Protein AF-A0A2Y9QBK3-F1 (afdb_monomer_lite)

Foldseek 3Di:
DLVLLLVLLCVLCVLLVNNPPDPSPDLLCSLVSLLVSLLSLALVNQLVVLPDPDDPPPPDPDVVSVLVSSVVSLVSLVSNLVSSLVNVVVDPDALVCLVSLVSSLVSLCVRQVPDDDDDVSCVSSVVSVVSSVVSSVVSVVVSVVRPPPPPPPPVPDDD

Sequence (159 aa):
MQLRRQLSLVIIARLLDQQETLPLWQEKAQLSSLSHLLSLMRPSTLGQYLGPETMPPGQEKQPKASAQLDHKVCYLCHSLLTLAGLVVSCQDITPDQWGEVQLLCMQLDRSISTHIRESPQAMHWTALKDLAAQTYIRWQELLVHCQPQTQYFSPWEDI

Organism: Delphinapterus leucas (NCBI:txid9749)

pLDDT: mean 77.84, std 14.28, range [42.31, 93.31]

Radius of gyration: 19.35 Å; chains: 1; bounding box: 39×29×79 Å

Secondary structure (DSSP, 8-state):
-HHHHHHHHHHHHHHTT-TTS--TT-GGGHHHHHHHHHHH--HHHHHHHTS-S---TT----HHHHHHHHHHHHHHHHHHHHHHHHHHHTS---GGGHHHHHHHHHHHIIIIIT-----TTHHHHHHHHHHHHHHHHHHHHHHHHT--------S-S--

InterPro domains:
  IPR026161 FAM178 family [PTHR16046] (2-157)

Structure (mmCIF, N/CA/C/O backbone):
data_AF-A0A2Y9QBK3-F1
#
_entry.id   AF-A0A2Y9QBK3-F1
#
loop_
_atom_site.group_PDB
_atom_site.id
_atom_site.type_symbol
_atom_site.label_atom_id
_atom_site.label_alt_id
_atom_site.label_comp_id
_atom_site.label_asym_id
_atom_site.label_entity_id
_atom_site.label_seq_id
_atom_site.pdbx_PDB_ins_code
_atom_site.Cartn_x
_atom_site.Cartn_y
_atom_site.Cartn_z
_atom_site.occupancy
_atom_site.B_iso_or_equiv
_atom_site.auth_seq_id
_atom_site.auth_comp_id
_atom_site.auth_asym_id
_atom_site.auth_atom_id
_atom_site.pdbx_PDB_model_num
ATOM 1 N N . MET A 1 1 ? -18.013 6.212 1.763 1.00 72.69 1 MET A N 1
ATOM 2 C CA . MET A 1 1 ? -16.654 5.768 1.367 1.00 72.69 1 MET A CA 1
ATOM 3 C C . MET A 1 1 ? -16.521 4.249 1.186 1.00 72.69 1 MET A C 1
ATOM 5 O O . MET A 1 1 ? -15.615 3.826 0.477 1.00 72.69 1 MET A O 1
ATOM 9 N N . GLN A 1 2 ? -17.455 3.438 1.705 1.00 79.94 2 GLN A N 1
ATOM 10 C CA . GLN A 1 2 ? -17.412 1.968 1.643 1.00 79.94 2 GLN A CA 1
ATOM 11 C C . GLN A 1 2 ? -17.245 1.361 0.242 1.00 79.94 2 GLN A C 1
ATOM 13 O O . GLN A 1 2 ? -16.386 0.508 0.035 1.00 79.94 2 GLN A O 1
ATOM 18 N N . LEU A 1 3 ? -18.014 1.839 -0.744 1.00 84.12 3 LEU A N 1
ATOM 19 C CA . LEU A 1 3 ? -17.940 1.326 -2.115 1.00 84.12 3 LEU A CA 1
ATOM 20 C C . LEU A 1 3 ? -16.542 1.504 -2.721 1.00 84.12 3 LEU A C 1
ATOM 22 O O . LEU A 1 3 ? -16.004 0.585 -3.326 1.00 84.12 3 LEU A O 1
ATOM 26 N N . ARG A 1 4 ? -15.926 2.677 -2.523 1.00 87.81 4 ARG A N 1
ATOM 27 C CA . ARG A 1 4 ? -14.579 2.968 -3.032 1.00 87.81 4 ARG A CA 1
ATOM 28 C C . ARG A 1 4 ? -13.549 2.018 -2.422 1.00 87.81 4 ARG A C 1
ATOM 30 O O . ARG A 1 4 ? -12.713 1.499 -3.150 1.00 87.81 4 ARG A O 1
ATOM 37 N N . ARG A 1 5 ? -13.649 1.752 -1.116 1.00 86.44 5 ARG A N 1
ATOM 38 C CA . ARG A 1 5 ? -12.786 0.807 -0.391 1.00 86.44 5 ARG A CA 1
ATOM 39 C C . ARG A 1 5 ? -12.895 -0.610 -0.958 1.00 86.44 5 ARG A C 1
ATOM 41 O O . ARG A 1 5 ? -11.886 -1.228 -1.284 1.00 86.44 5 ARG A O 1
ATOM 48 N N . GLN A 1 6 ? -14.122 -1.095 -1.128 1.00 86.56 6 GLN A N 1
ATOM 49 C CA . GLN A 1 6 ? -14.390 -2.430 -1.664 1.00 86.56 6 GLN A CA 1
ATOM 50 C C . GLN A 1 6 ? -13.919 -2.577 -3.110 1.00 86.56 6 GLN A C 1
ATOM 52 O O . GLN A 1 6 ? -13.269 -3.565 -3.440 1.00 86.56 6 GLN A O 1
ATOM 57 N N . LEU A 1 7 ? -14.185 -1.582 -3.958 1.00 88.81 7 LEU A N 1
ATOM 58 C CA . LEU A 1 7 ? -13.697 -1.580 -5.335 1.00 88.81 7 LEU A CA 1
ATOM 59 C C . LEU A 1 7 ? -12.169 -1.593 -5.382 1.00 88.81 7 LEU A C 1
ATOM 61 O O . LEU A 1 7 ? -11.607 -2.378 -6.141 1.00 88.81 7 LEU A O 1
ATOM 65 N N . SER A 1 8 ? -11.495 -0.800 -4.544 1.00 91.38 8 SER A N 1
ATOM 66 C CA . SER A 1 8 ? -10.033 -0.833 -4.454 1.00 91.38 8 SER A CA 1
ATOM 67 C C . SER A 1 8 ? -9.519 -2.227 -4.086 1.00 91.38 8 SER A C 1
ATOM 69 O O . SER A 1 8 ? -8.631 -2.725 -4.769 1.00 91.38 8 SER A O 1
ATOM 71 N N . LEU A 1 9 ? -10.101 -2.894 -3.083 1.00 88.69 9 LEU A N 1
ATOM 72 C CA . LEU A 1 9 ? -9.721 -4.266 -2.709 1.00 88.69 9 LEU A CA 1
ATOM 73 C C . LEU A 1 9 ? -9.933 -5.271 -3.845 1.00 88.69 9 LEU A C 1
ATOM 75 O O . LEU A 1 9 ? -9.048 -6.079 -4.115 1.00 88.69 9 LEU A O 1
ATOM 79 N N . VAL A 1 10 ? -11.072 -5.198 -4.541 1.00 89.38 10 VAL A N 1
ATOM 80 C CA . VAL A 1 10 ? -11.357 -6.061 -5.700 1.00 89.38 10 VAL A CA 1
ATOM 81 C C . VAL A 1 10 ? -10.332 -5.840 -6.806 1.00 89.38 10 VAL A C 1
ATOM 83 O O . VAL A 1 10 ? -9.862 -6.803 -7.405 1.00 89.38 10 VAL A O 1
ATOM 86 N N . ILE A 1 11 ? -9.973 -4.585 -7.083 1.00 91.00 11 ILE A N 1
ATOM 87 C CA . ILE A 1 11 ? -8.978 -4.264 -8.109 1.00 91.00 11 ILE A CA 1
ATOM 88 C C . ILE A 1 11 ? -7.603 -4.793 -7.692 1.00 91.00 11 ILE A C 1
ATOM 90 O O . ILE A 1 11 ? -6.946 -5.419 -8.516 1.00 91.00 11 ILE A O 1
ATOM 94 N N . ILE A 1 12 ? -7.189 -4.616 -6.430 1.00 91.19 12 ILE A N 1
ATOM 95 C CA . ILE A 1 12 ? -5.927 -5.174 -5.911 1.00 91.19 12 ILE A CA 1
ATOM 96 C C . ILE A 1 12 ? -5.908 -6.697 -6.085 1.00 91.19 12 ILE A C 1
ATOM 98 O O . ILE A 1 12 ? -4.957 -7.229 -6.648 1.00 91.19 12 ILE A O 1
ATOM 102 N N . ALA A 1 13 ? -6.961 -7.397 -5.656 1.00 89.62 13 ALA A N 1
ATOM 103 C CA . ALA A 1 13 ? -7.039 -8.847 -5.800 1.00 89.62 13 ALA A CA 1
ATOM 104 C C . ALA A 1 13 ? -7.014 -9.293 -7.262 1.00 89.62 13 ALA A C 1
ATOM 106 O O . ALA A 1 13 ? -6.292 -10.224 -7.588 1.00 89.62 13 ALA A O 1
ATOM 107 N N . ARG A 1 14 ? -7.726 -8.608 -8.164 1.00 89.62 14 ARG A N 1
ATOM 108 C CA . ARG A 1 14 ? -7.666 -8.907 -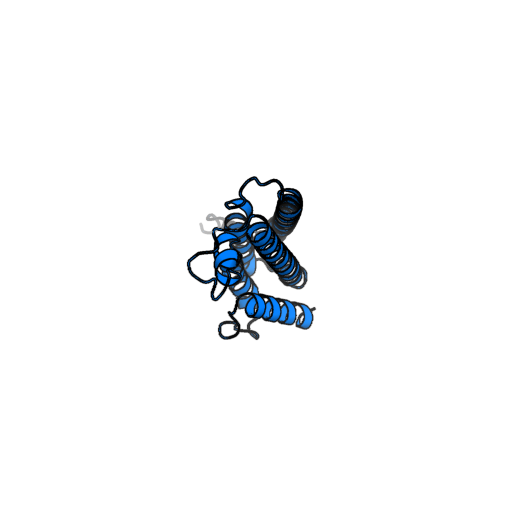9.605 1.00 89.62 14 ARG A CA 1
ATOM 109 C C . ARG A 1 14 ? -6.275 -8.691 -10.192 1.00 89.62 14 ARG A C 1
ATOM 111 O O . ARG A 1 14 ? -5.821 -9.503 -10.984 1.00 89.62 14 ARG A O 1
ATOM 118 N N . LEU A 1 15 ? -5.595 -7.615 -9.802 1.00 89.69 15 LEU A N 1
ATOM 119 C CA . LEU A 1 15 ? -4.230 -7.324 -10.247 1.00 89.69 15 LEU A CA 1
ATOM 120 C C . LEU A 1 15 ? -3.203 -8.353 -9.743 1.00 89.69 15 LEU A C 1
ATOM 122 O O . LEU A 1 15 ? -2.130 -8.465 -10.329 1.00 89.69 15 LEU A O 1
ATOM 126 N N . LEU A 1 16 ? -3.532 -9.082 -8.674 1.00 88.12 16 LEU A N 1
ATOM 127 C CA . LEU A 1 16 ? -2.712 -10.133 -8.067 1.00 88.12 16 LEU A CA 1
ATOM 128 C C . LEU A 1 16 ? -3.219 -11.555 -8.368 1.00 88.12 16 LEU A C 1
ATOM 130 O O . LEU A 1 16 ? -2.709 -12.507 -7.784 1.00 88.12 16 LEU A O 1
ATOM 134 N N . ASP A 1 17 ? -4.224 -11.699 -9.236 1.00 86.06 17 ASP A N 1
ATOM 135 C CA . ASP A 1 17 ? -4.863 -12.982 -9.562 1.00 86.06 17 ASP A CA 1
ATOM 136 C C . ASP A 1 17 ? -5.428 -13.732 -8.328 1.00 86.06 17 ASP A C 1
ATOM 138 O O . ASP A 1 17 ? -5.352 -14.948 -8.202 1.00 86.06 17 ASP A O 1
ATOM 142 N N . GLN A 1 18 ? -5.979 -12.984 -7.364 1.00 83.62 18 GLN A N 1
ATOM 143 C CA . GLN A 1 18 ? -6.554 -13.466 -6.094 1.00 83.62 18 GLN A CA 1
ATOM 144 C C . GLN A 1 18 ? -8.067 -13.203 -5.987 1.00 83.62 18 GLN A C 1
ATOM 146 O O . GLN A 1 18 ? -8.595 -12.889 -4.919 1.00 83.62 18 GLN A O 1
ATOM 151 N N . GLN A 1 19 ? -8.793 -13.245 -7.106 1.00 71.94 19 GLN A N 1
ATOM 152 C CA . GLN A 1 19 ? -10.193 -12.808 -7.141 1.00 71.94 19 GLN A CA 1
ATOM 153 C C . GLN A 1 19 ? -11.145 -13.698 -6.313 1.00 71.94 19 GLN A C 1
ATOM 155 O O . GLN A 1 19 ? -12.172 -13.206 -5.844 1.00 71.94 19 GLN A O 1
ATOM 160 N N . GLU A 1 20 ? -10.810 -14.974 -6.108 1.00 64.81 20 GLU A N 1
ATOM 161 C CA . GLU A 1 20 ? -11.672 -15.957 -5.431 1.00 64.81 20 GLU A CA 1
ATOM 162 C C . GLU A 1 20 ? -11.564 -15.937 -3.894 1.00 64.81 20 GLU A C 1
ATOM 164 O O . GLU A 1 20 ? -12.423 -16.480 -3.204 1.00 64.81 20 GLU A O 1
ATOM 169 N N . THR A 1 21 ? -10.545 -15.280 -3.335 1.00 63.28 21 THR A N 1
ATOM 170 C CA . THR A 1 21 ? -10.167 -15.398 -1.915 1.00 63.28 21 THR A CA 1
ATOM 171 C C . THR A 1 21 ? -10.703 -14.286 -1.007 1.00 63.28 21 THR A C 1
ATOM 173 O O . THR A 1 21 ? -10.460 -14.317 0.199 1.00 63.28 21 THR A O 1
ATOM 176 N N . LEU A 1 22 ? -11.431 -13.294 -1.537 1.00 66.62 22 LEU A N 1
ATOM 177 C CA . LEU A 1 22 ? -11.829 -12.113 -0.762 1.00 66.62 22 LEU A CA 1
ATOM 178 C C . LEU A 1 22 ? -13.211 -12.234 -0.090 1.00 66.62 22 LEU A C 1
ATOM 180 O O . LEU A 1 22 ? -14.230 -12.278 -0.784 1.00 66.62 22 LEU A O 1
ATOM 184 N N . PRO A 1 23 ? -13.302 -12.124 1.251 1.00 65.62 23 PRO A N 1
ATOM 185 C CA . PRO A 1 23 ? -14.569 -11.935 1.951 1.00 65.62 23 PRO A CA 1
ATOM 186 C C . PRO A 1 23 ? -15.038 -10.476 1.799 1.00 65.62 23 PRO A C 1
ATOM 188 O O . PRO A 1 23 ? -14.922 -9.649 2.704 1.00 65.62 23 PRO A O 1
ATOM 191 N N . LEU A 1 24 ? -15.578 -10.138 0.623 1.00 60.84 24 LEU A N 1
ATOM 192 C CA . LEU A 1 24 ? -15.915 -8.763 0.211 1.00 60.84 24 LEU A CA 1
ATOM 193 C C . LEU A 1 24 ? -16.880 -8.030 1.162 1.00 60.84 24 LEU A C 1
ATOM 195 O O . LEU A 1 24 ? -16.880 -6.794 1.218 1.00 60.84 24 LEU A O 1
ATOM 199 N N . TRP A 1 25 ? -17.683 -8.778 1.921 1.00 61.88 25 TRP A N 1
ATOM 200 C CA . TRP A 1 25 ? -18.756 -8.255 2.771 1.00 61.88 25 TRP A CA 1
ATOM 201 C C . TRP A 1 25 ? -18.410 -8.125 4.255 1.00 61.88 25 TRP A C 1
ATOM 203 O O . TRP A 1 25 ? -19.203 -7.572 5.014 1.00 61.88 25 TRP A O 1
ATOM 213 N N . GLN A 1 26 ? -17.228 -8.576 4.682 1.00 70.62 26 GLN A N 1
ATOM 214 C CA . GLN A 1 26 ? -16.852 -8.546 6.092 1.00 70.62 26 GLN A CA 1
ATOM 215 C C . GLN A 1 26 ? -15.883 -7.395 6.365 1.00 70.62 26 GLN A C 1
ATOM 217 O O . GLN A 1 26 ? -14.674 -7.535 6.232 1.00 70.62 26 GLN A O 1
ATOM 222 N N . GLU A 1 27 ? -16.426 -6.240 6.756 1.00 68.81 27 GLU A N 1
ATOM 223 C CA . GLU A 1 27 ? -15.670 -5.004 7.021 1.00 68.81 27 GLU A CA 1
ATOM 224 C C . GLU A 1 27 ? -14.478 -5.209 7.967 1.00 68.81 27 GLU A C 1
ATOM 226 O O . GLU A 1 27 ? -13.378 -4.745 7.677 1.00 68.81 27 GLU A O 1
ATOM 231 N N . LYS A 1 28 ? -14.661 -6.004 9.026 1.00 69.31 28 LYS A N 1
ATOM 232 C CA . LYS A 1 28 ? -13.597 -6.332 9.987 1.00 69.31 28 LYS A CA 1
ATOM 233 C C . LYS A 1 28 ? -12.442 -7.145 9.387 1.00 69.31 28 LYS A C 1
ATOM 235 O O . LYS A 1 28 ? -11.338 -7.089 9.908 1.00 69.31 28 LYS A O 1
ATOM 240 N N . ALA A 1 29 ? -12.669 -7.875 8.294 1.00 79.81 29 ALA A N 1
ATOM 241 C CA . ALA A 1 29 ? -11.661 -8.729 7.660 1.00 79.81 29 ALA A CA 1
ATOM 242 C C . ALA A 1 29 ? -10.881 -8.020 6.538 1.00 79.81 29 ALA A C 1
ATOM 244 O O . ALA A 1 29 ? -9.983 -8.610 5.934 1.00 79.81 29 ALA A O 1
ATOM 245 N N . GLN A 1 30 ? -11.215 -6.768 6.217 1.00 84.81 30 GLN A N 1
ATOM 246 C CA . GLN A 1 30 ? -10.673 -6.102 5.033 1.00 84.81 30 GLN A CA 1
ATOM 247 C C . GLN A 1 30 ? -9.216 -5.655 5.184 1.00 84.81 30 GLN A C 1
ATOM 249 O O . GLN A 1 30 ? -8.462 -5.773 4.221 1.00 84.81 30 GLN A O 1
ATOM 254 N N . LEU A 1 31 ? -8.791 -5.222 6.375 1.00 88.25 31 LEU A N 1
ATOM 255 C CA . LEU A 1 31 ? -7.377 -4.913 6.637 1.00 88.25 31 LEU A CA 1
ATOM 256 C C . LEU A 1 31 ? -6.519 -6.183 6.636 1.00 88.25 31 LEU A C 1
ATOM 258 O O . LEU A 1 31 ? -5.452 -6.199 6.029 1.00 88.25 31 LEU A O 1
ATOM 262 N N . SER A 1 32 ? -7.035 -7.274 7.205 1.00 88.19 32 SER A N 1
ATOM 263 C CA . SER A 1 32 ? -6.383 -8.587 7.165 1.00 88.19 32 SER A CA 1
ATOM 264 C C . SER A 1 32 ? -6.234 -9.102 5.729 1.00 88.19 32 SER A C 1
ATOM 266 O O . SER A 1 32 ? -5.159 -9.534 5.307 1.00 88.19 32 SER A O 1
ATOM 268 N N . SER A 1 33 ? -7.288 -8.946 4.921 1.00 88.81 33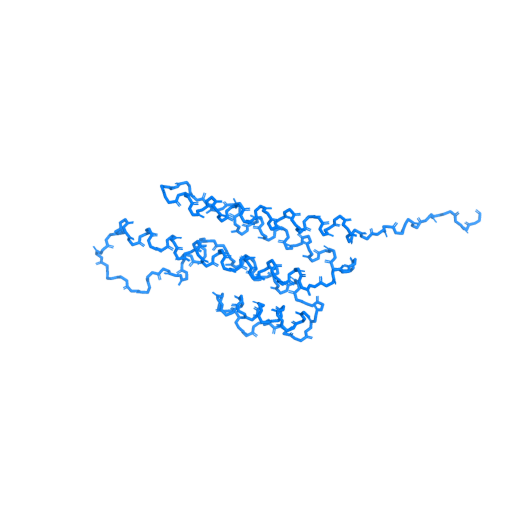 SER A N 1
ATOM 269 C CA . SER A 1 33 ? -7.253 -9.257 3.488 1.00 88.81 33 SER A CA 1
ATOM 270 C C . SER A 1 33 ? -6.219 -8.402 2.751 1.00 88.81 33 SER A C 1
ATOM 272 O O . SER A 1 33 ? -5.447 -8.917 1.946 1.00 88.81 33 SER A O 1
ATOM 274 N N . LEU A 1 34 ? -6.164 -7.099 3.043 1.00 90.25 34 LEU A N 1
ATOM 275 C CA . LEU A 1 34 ? -5.177 -6.197 2.453 1.00 90.25 34 LEU A CA 1
ATOM 276 C C . LEU A 1 34 ? -3.744 -6.584 2.843 1.00 90.25 34 LEU A C 1
ATOM 278 O O . LEU A 1 34 ? -2.860 -6.558 1.994 1.00 90.25 34 LEU A O 1
ATOM 282 N N . SER A 1 35 ? -3.519 -6.984 4.093 1.00 90.25 35 SER A N 1
ATOM 283 C CA . SER A 1 35 ? -2.231 -7.485 4.578 1.00 90.25 35 SER A CA 1
ATOM 284 C C . SER A 1 35 ? -1.780 -8.724 3.804 1.00 90.25 35 SER A C 1
ATOM 286 O O . SER A 1 35 ? -0.642 -8.785 3.325 1.00 90.25 35 SER A O 1
ATOM 288 N N . HIS A 1 36 ? -2.693 -9.677 3.598 1.00 88.88 36 HIS A N 1
ATOM 289 C CA . HIS A 1 36 ? -2.418 -10.844 2.770 1.00 88.88 36 HIS A CA 1
ATOM 290 C C . HIS A 1 36 ? -2.036 -10.437 1.339 1.00 88.88 36 HIS A C 1
ATOM 292 O O . HIS A 1 36 ? -1.006 -10.881 0.832 1.00 88.88 36 HIS A O 1
ATOM 298 N N . LEU A 1 37 ? -2.798 -9.530 0.720 1.00 89.69 37 LEU A N 1
ATOM 299 C CA . LEU A 1 37 ? -2.521 -9.040 -0.633 1.00 89.69 37 LEU A CA 1
ATOM 300 C C . LEU A 1 37 ? -1.171 -8.306 -0.724 1.00 89.69 37 LEU A C 1
ATOM 302 O O . LEU A 1 37 ? -0.411 -8.556 -1.657 1.00 89.69 37 LEU A O 1
ATOM 306 N N . LEU A 1 38 ? -0.816 -7.474 0.262 1.00 89.69 38 LEU A N 1
ATOM 307 C CA . LEU A 1 38 ? 0.484 -6.787 0.324 1.00 89.69 38 LEU A CA 1
ATOM 308 C C . LEU A 1 38 ? 1.660 -7.770 0.332 1.00 89.69 38 LEU A C 1
ATOM 310 O O . LEU A 1 38 ? 2.674 -7.521 -0.319 1.00 89.69 38 LEU A O 1
ATOM 314 N N . SER A 1 39 ? 1.516 -8.924 0.989 1.00 88.31 39 SER A N 1
ATOM 315 C CA . SER A 1 39 ? 2.563 -9.958 1.011 1.00 88.31 39 SER A CA 1
ATOM 316 C C . SER A 1 39 ? 2.892 -10.538 -0.381 1.00 88.31 39 SER A C 1
ATOM 318 O O . SER A 1 39 ? 4.003 -11.045 -0.614 1.00 88.31 39 SER A O 1
ATOM 320 N N . LEU A 1 40 ? 1.946 -10.422 -1.322 1.00 86.94 40 LEU A N 1
ATOM 321 C CA . LEU A 1 40 ? 2.064 -10.858 -2.716 1.00 86.94 40 LEU A CA 1
ATOM 322 C C . LEU A 1 40 ? 2.635 -9.767 -3.632 1.00 86.94 40 LEU A C 1
ATOM 324 O O . LEU A 1 40 ? 3.104 -10.074 -4.725 1.00 86.94 40 LEU A O 1
ATOM 328 N N . MET A 1 41 ? 2.686 -8.509 -3.183 1.00 88.12 41 MET A N 1
ATOM 329 C CA . MET A 1 41 ? 3.172 -7.370 -3.978 1.00 88.12 41 MET A CA 1
ATOM 330 C C . MET A 1 41 ? 4.698 -7.328 -4.151 1.00 88.12 41 MET A C 1
ATOM 332 O O . MET A 1 41 ? 5.250 -6.321 -4.599 1.00 88.12 41 MET A O 1
ATOM 336 N N . ARG A 1 42 ? 5.397 -8.408 -3.789 1.00 86.38 42 ARG A N 1
ATOM 337 C CA . ARG A 1 42 ? 6.854 -8.499 -3.875 1.00 86.38 42 ARG A CA 1
ATOM 338 C C . ARG A 1 42 ? 7.304 -8.342 -5.327 1.00 86.38 42 ARG A C 1
ATOM 340 O O . ARG A 1 42 ? 6.911 -9.159 -6.162 1.00 86.38 42 ARG A O 1
ATOM 347 N N . PRO A 1 43 ? 8.180 -7.371 -5.640 1.00 82.94 43 PRO A N 1
ATOM 348 C CA . PRO A 1 43 ? 8.558 -7.114 -7.022 1.00 82.94 43 PRO A CA 1
ATOM 349 C C . PRO A 1 43 ? 9.211 -8.315 -7.716 1.00 82.94 43 PRO A C 1
ATOM 351 O O . PRO A 1 43 ? 9.021 -8.523 -8.910 1.00 82.94 43 PRO A O 1
ATOM 354 N N . SER A 1 44 ? 9.926 -9.156 -6.965 1.00 78.44 44 SER A N 1
ATOM 355 C CA . SER A 1 44 ? 10.505 -10.408 -7.462 1.00 78.44 44 SER A CA 1
ATOM 356 C C . SER A 1 44 ? 9.452 -11.441 -7.874 1.00 78.44 44 SER A C 1
ATOM 358 O O . SER A 1 44 ? 9.631 -12.118 -8.883 1.00 78.44 44 SER A O 1
ATOM 360 N N . THR A 1 45 ? 8.355 -11.552 -7.122 1.00 82.06 45 THR A N 1
ATOM 361 C CA . THR A 1 45 ? 7.221 -12.433 -7.437 1.00 82.06 45 THR A CA 1
ATOM 362 C C . THR A 1 45 ? 6.424 -11.880 -8.616 1.00 82.06 45 THR A C 1
ATOM 364 O O . THR A 1 45 ? 6.132 -12.610 -9.560 1.00 82.06 45 THR A O 1
ATOM 367 N N . LEU A 1 46 ? 6.155 -10.573 -8.621 1.00 83.94 46 LEU A N 1
ATOM 368 C CA . LEU A 1 46 ? 5.452 -9.909 -9.720 1.00 83.94 46 LEU A CA 1
ATOM 369 C C . LEU A 1 46 ? 6.245 -9.955 -11.029 1.00 83.94 46 LEU A C 1
ATOM 371 O O . LEU A 1 46 ? 5.660 -10.127 -12.091 1.00 83.94 46 LEU A O 1
ATOM 375 N N . GLY A 1 47 ? 7.574 -9.859 -10.969 1.00 80.50 47 GLY A N 1
ATOM 376 C CA . GLY A 1 47 ? 8.434 -10.016 -12.142 1.00 80.50 47 GLY A CA 1
ATOM 377 C C . GLY A 1 47 ? 8.387 -11.419 -12.748 1.00 80.50 47 GLY A C 1
ATOM 378 O O . GLY A 1 47 ? 8.565 -11.553 -13.953 1.00 80.50 47 GLY A O 1
ATOM 379 N N . GLN A 1 48 ? 8.115 -12.453 -11.945 1.00 79.81 48 GLN A N 1
ATOM 380 C CA . GLN A 1 48 ? 7.901 -13.816 -12.446 1.00 79.81 48 GLN A CA 1
ATOM 381 C C . GLN A 1 48 ? 6.518 -13.964 -13.083 1.00 79.81 48 GLN A C 1
ATOM 383 O O . GLN A 1 48 ? 6.418 -14.543 -14.158 1.00 79.81 48 GLN A O 1
ATOM 388 N N . TYR A 1 49 ? 5.484 -13.380 -12.470 1.00 79.19 49 TYR A N 1
ATOM 389 C CA . TYR A 1 49 ? 4.120 -13.355 -13.012 1.00 79.19 49 TYR A CA 1
ATOM 390 C C . TYR A 1 49 ? 4.018 -12.574 -14.334 1.00 79.19 49 TYR A C 1
ATOM 392 O O . TYR A 1 49 ? 3.336 -12.989 -15.262 1.00 79.19 49 TYR A O 1
ATOM 400 N N . LEU A 1 50 ? 4.732 -11.451 -14.438 1.00 77.88 50 LEU A N 1
ATOM 401 C CA . LEU A 1 50 ? 4.802 -10.612 -15.641 1.00 77.88 50 LEU A CA 1
ATOM 402 C C . LEU A 1 50 ? 5.892 -11.060 -16.628 1.00 77.88 50 LEU A C 1
ATOM 404 O O . LEU A 1 50 ? 6.050 -10.447 -17.690 1.00 77.88 50 LEU A O 1
ATOM 408 N N . GLY A 1 51 ? 6.688 -12.063 -16.245 1.00 67.50 51 GLY A N 1
ATOM 409 C CA . GLY A 1 51 ? 7.774 -12.608 -17.046 1.00 67.50 51 GLY A CA 1
ATOM 410 C C . GLY A 1 51 ? 7.245 -13.219 -18.342 1.00 67.50 51 GLY A C 1
ATOM 411 O O . GLY A 1 51 ? 6.066 -13.552 -18.434 1.00 67.50 51 GLY A O 1
ATOM 412 N N . PRO A 1 52 ? 8.081 -13.336 -19.381 1.00 56.44 52 PRO A N 1
ATOM 413 C CA . PRO A 1 52 ? 7.581 -13.715 -20.687 1.00 56.44 52 PRO A CA 1
ATOM 414 C C . PRO A 1 52 ? 7.095 -15.167 -20.668 1.00 56.44 52 PRO A C 1
ATOM 416 O O . PRO A 1 52 ? 7.898 -16.100 -20.603 1.00 56.44 52 PRO A O 1
ATOM 419 N N . GLU A 1 53 ? 5.780 -15.358 -20.778 1.00 52.59 53 GLU A N 1
ATOM 420 C CA . GLU A 1 53 ? 5.230 -16.584 -21.342 1.00 52.59 53 GLU A CA 1
ATOM 421 C C . GLU A 1 53 ? 5.897 -16.774 -22.710 1.00 52.59 53 GLU A C 1
ATOM 423 O O . GLU A 1 53 ? 5.773 -15.939 -23.605 1.00 52.59 53 GLU A O 1
ATOM 428 N N . THR A 1 54 ? 6.659 -17.857 -22.864 1.00 47.22 54 THR A N 1
ATOM 429 C CA . THR A 1 54 ? 7.276 -18.300 -24.126 1.00 47.22 54 THR A CA 1
ATOM 430 C C . THR A 1 54 ? 8.266 -17.324 -24.787 1.00 47.22 54 THR A C 1
ATOM 432 O O . THR A 1 54 ? 7.950 -16.664 -25.770 1.00 47.22 54 THR A O 1
ATOM 435 N N . MET A 1 55 ? 9.531 -17.322 -24.348 1.00 48.16 55 MET A N 1
ATOM 436 C CA . MET A 1 55 ? 10.640 -16.966 -25.252 1.00 48.16 55 MET A CA 1
ATOM 437 C C . MET A 1 55 ? 11.316 -18.250 -25.747 1.00 48.16 55 MET A C 1
ATOM 439 O O . MET A 1 55 ? 11.654 -19.099 -24.916 1.00 48.16 55 MET A O 1
ATOM 443 N N . PRO A 1 56 ? 11.525 -18.421 -27.067 1.00 44.56 56 PRO A N 1
ATOM 444 C CA . PRO A 1 56 ? 12.262 -19.557 -27.609 1.00 44.56 56 PRO A CA 1
ATOM 445 C C . PRO A 1 56 ? 13.658 -19.668 -26.973 1.00 44.56 56 PRO A C 1
ATOM 447 O O . PRO A 1 56 ? 14.295 -18.636 -26.719 1.00 44.56 56 PRO A O 1
ATOM 450 N N . PRO A 1 57 ? 14.172 -20.889 -26.739 1.00 42.31 57 PRO A N 1
ATOM 451 C CA . PRO A 1 57 ? 15.513 -21.082 -26.203 1.00 42.31 57 PRO A CA 1
ATOM 452 C C . PRO A 1 57 ? 16.531 -20.559 -27.227 1.00 42.31 57 PRO A C 1
ATOM 454 O O . PRO A 1 57 ? 16.749 -21.178 -28.264 1.00 42.31 57 PRO A O 1
ATOM 457 N N . GLY A 1 58 ? 17.108 -19.382 -26.969 1.00 53.31 58 GLY A N 1
ATOM 458 C CA . GLY A 1 58 ? 18.107 -18.764 -27.851 1.00 53.31 58 GLY A CA 1
ATOM 459 C C . GLY A 1 58 ? 18.160 -17.235 -27.831 1.00 53.31 58 GLY A C 1
ATOM 460 O O . GLY A 1 58 ? 19.176 -16.667 -28.217 1.00 53.31 58 GLY A O 1
ATOM 461 N N . GLN A 1 59 ? 17.122 -16.545 -27.344 1.00 52.16 59 GLN A N 1
ATOM 462 C CA . GLN A 1 59 ? 17.194 -15.098 -27.102 1.00 52.16 59 GLN A CA 1
ATOM 463 C C . GLN A 1 59 ? 17.696 -14.836 -25.680 1.00 52.16 59 GLN A C 1
ATOM 465 O O . GLN A 1 59 ? 16.918 -14.695 -24.736 1.00 52.16 59 GLN A O 1
ATOM 470 N N . GLU A 1 60 ? 19.021 -14.791 -25.522 1.00 49.31 60 GLU A N 1
ATOM 471 C CA . GLU A 1 60 ? 19.650 -14.249 -24.318 1.00 49.31 60 GLU A CA 1
ATOM 472 C C . GLU A 1 60 ? 19.035 -12.888 -23.970 1.00 49.31 60 GLU A C 1
ATOM 474 O O . GLU A 1 60 ? 18.852 -12.032 -24.836 1.00 49.31 60 GLU A O 1
ATOM 479 N N . LYS A 1 61 ? 18.694 -12.730 -22.685 1.00 56.56 61 LYS A N 1
ATOM 480 C CA . LYS A 1 61 ? 18.104 -11.555 -22.027 1.00 56.56 61 LYS A CA 1
ATOM 481 C C . LYS A 1 61 ? 18.508 -10.236 -22.695 1.00 56.56 61 LYS A C 1
ATOM 483 O O . LYS A 1 61 ? 19.506 -9.616 -22.334 1.00 56.56 61 LYS A O 1
ATOM 488 N N . GLN A 1 62 ? 17.699 -9.784 -23.649 1.00 58.69 62 GLN A N 1
ATOM 489 C CA . GLN A 1 62 ? 17.878 -8.489 -24.294 1.00 58.69 62 GLN A CA 1
ATOM 490 C C . GLN A 1 62 ? 17.740 -7.402 -23.208 1.00 58.69 62 GLN A C 1
ATOM 492 O O . GLN A 1 62 ? 16.704 -7.364 -22.540 1.00 58.69 62 GLN A O 1
ATOM 497 N N . PRO A 1 63 ? 18.712 -6.484 -23.038 1.00 61.00 63 PRO A N 1
ATOM 498 C CA . PRO A 1 63 ? 18.656 -5.434 -22.011 1.00 61.00 63 PRO A CA 1
ATOM 499 C C . PRO A 1 63 ? 17.395 -4.556 -22.084 1.00 61.00 63 PRO A C 1
ATOM 501 O O . PRO A 1 63 ? 16.950 -3.989 -21.088 1.00 61.00 63 PRO A O 1
ATOM 504 N N . LYS A 1 64 ? 16.787 -4.449 -23.273 1.00 62.47 64 LYS A N 1
ATOM 505 C CA . LYS A 1 64 ? 15.519 -3.738 -23.484 1.00 62.47 64 LYS A CA 1
ATOM 506 C C . LYS A 1 64 ? 14.306 -4.506 -22.944 1.00 62.47 64 LYS A C 1
ATOM 508 O O . LYS A 1 64 ? 13.378 -3.876 -22.447 1.00 62.47 64 LYS A O 1
ATOM 513 N N . ALA A 1 65 ? 14.313 -5.838 -23.004 1.00 67.94 65 ALA A N 1
ATOM 514 C CA . ALA A 1 65 ? 13.230 -6.672 -22.484 1.00 67.94 65 ALA A CA 1
ATOM 515 C C . ALA A 1 65 ? 13.207 -6.668 -20.947 1.00 67.94 65 ALA A C 1
ATOM 517 O O . ALA A 1 65 ? 12.137 -6.560 -20.350 1.00 67.94 65 ALA A O 1
ATOM 518 N N . SER A 1 66 ? 14.381 -6.691 -20.301 1.00 70.81 66 SER A N 1
ATOM 519 C CA . SER A 1 66 ? 14.472 -6.548 -18.841 1.00 70.81 66 SER A CA 1
ATOM 520 C C . SER A 1 66 ? 14.015 -5.164 -18.375 1.00 70.81 66 SER A C 1
ATOM 522 O O . SER A 1 66 ? 13.231 -5.069 -17.440 1.00 70.81 66 SER A O 1
ATOM 524 N N . ALA A 1 67 ? 14.403 -4.100 -19.090 1.00 75.12 67 ALA A N 1
ATOM 525 C CA . ALA A 1 67 ? 13.968 -2.734 -18.792 1.00 75.12 67 ALA A CA 1
ATOM 526 C C . ALA A 1 67 ? 12.439 -2.563 -18.827 1.00 75.12 67 ALA A C 1
ATOM 528 O O . ALA A 1 67 ? 11.858 -1.893 -17.973 1.00 75.12 67 ALA A O 1
ATOM 529 N N . GLN A 1 68 ? 11.782 -3.163 -19.825 1.00 79.12 68 GLN A N 1
ATOM 530 C CA . GLN A 1 68 ? 10.325 -3.121 -19.949 1.00 79.12 68 GLN A CA 1
ATOM 531 C C . GLN A 1 68 ? 9.628 -3.923 -18.849 1.00 79.12 68 GLN A C 1
ATOM 533 O O . GLN A 1 68 ? 8.606 -3.475 -18.329 1.00 79.12 68 GLN A O 1
ATOM 538 N N . LEU A 1 69 ? 10.172 -5.087 -18.484 1.00 80.62 69 LEU A N 1
ATOM 539 C CA . LEU A 1 69 ? 9.650 -5.887 -17.380 1.00 80.62 69 LEU A CA 1
ATOM 540 C C . LEU A 1 69 ? 9.754 -5.125 -16.052 1.00 80.62 69 LEU A C 1
ATOM 542 O O . LEU A 1 69 ? 8.755 -5.006 -15.347 1.00 80.62 69 LEU A O 1
ATOM 546 N N . ASP A 1 70 ? 10.911 -4.527 -15.761 1.00 80.31 70 ASP A N 1
ATOM 547 C CA . ASP A 1 70 ? 11.125 -3.731 -14.547 1.00 80.31 70 ASP A CA 1
ATOM 548 C C . ASP A 1 70 ? 10.160 -2.542 -14.461 1.00 80.31 70 ASP A C 1
ATOM 550 O O . ASP A 1 70 ? 9.624 -2.244 -13.392 1.00 80.31 70 ASP A O 1
ATOM 554 N N . HIS A 1 71 ? 9.887 -1.882 -15.591 1.00 82.56 71 HIS A N 1
ATOM 555 C CA . HIS A 1 71 ? 8.907 -0.801 -15.649 1.00 82.56 71 HIS A CA 1
ATOM 556 C C . HIS A 1 71 ? 7.482 -1.290 -15.346 1.00 82.56 71 HIS A C 1
ATOM 558 O O . HIS A 1 71 ? 6.778 -0.668 -14.549 1.00 82.56 71 HIS A O 1
ATOM 564 N N . LYS A 1 72 ? 7.061 -2.424 -15.928 1.00 86.00 72 LYS A N 1
ATOM 565 C CA . LYS A 1 72 ? 5.744 -3.028 -15.654 1.00 86.00 72 LYS A CA 1
ATOM 566 C C . LYS A 1 72 ? 5.597 -3.424 -14.186 1.00 86.00 7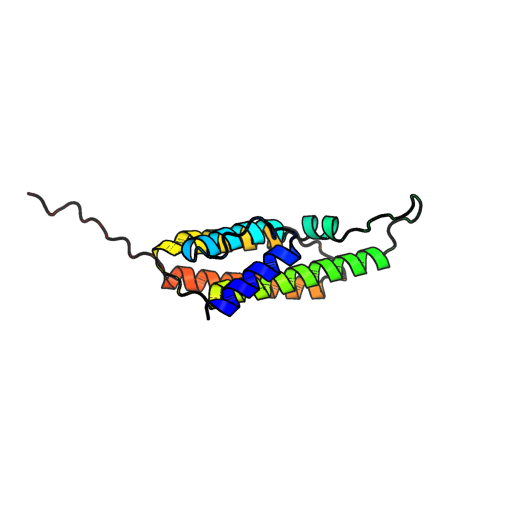2 LYS A C 1
ATOM 568 O O . LYS A 1 72 ? 4.570 -3.120 -13.583 1.00 86.00 72 LYS A O 1
ATOM 573 N N . VAL A 1 73 ? 6.625 -4.050 -13.608 1.00 86.62 73 VAL A N 1
ATOM 574 C CA . VAL A 1 73 ? 6.651 -4.421 -12.185 1.00 86.62 73 VAL A CA 1
ATOM 575 C C . VAL A 1 73 ? 6.522 -3.173 -11.314 1.00 86.62 73 VAL A C 1
ATOM 577 O O . VAL A 1 73 ? 5.662 -3.127 -10.438 1.00 86.62 73 VAL A O 1
ATOM 580 N N . CYS A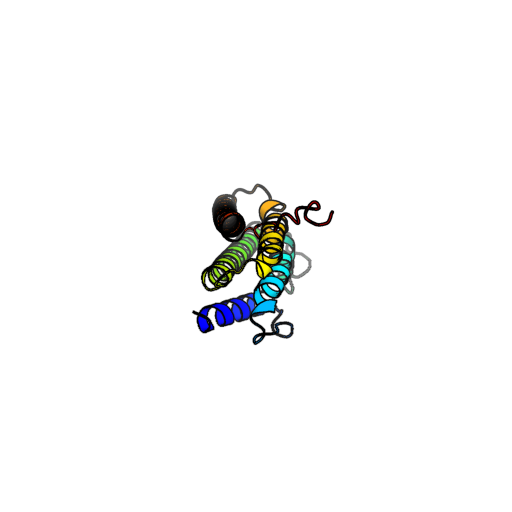 1 74 ? 7.311 -2.131 -11.589 1.00 86.19 74 CYS A N 1
ATOM 581 C CA . CYS A 1 74 ? 7.247 -0.885 -10.831 1.00 86.19 74 CYS A CA 1
ATOM 582 C C . CYS A 1 74 ? 5.864 -0.221 -10.920 1.00 86.19 74 CYS A C 1
ATOM 584 O O . CYS A 1 74 ? 5.330 0.231 -9.906 1.00 86.19 74 CYS A O 1
ATOM 586 N N . TYR A 1 75 ? 5.270 -0.171 -12.114 1.00 88.25 75 TYR A N 1
ATOM 587 C CA . TYR A 1 75 ? 3.940 0.404 -12.317 1.00 88.25 75 TYR A CA 1
ATOM 588 C C . TYR A 1 75 ? 2.849 -0.385 -11.583 1.00 88.25 75 TYR A C 1
ATOM 590 O O . TYR A 1 75 ? 1.950 0.207 -10.975 1.00 88.25 75 TYR A O 1
ATOM 598 N N . LEU A 1 76 ? 2.941 -1.717 -11.600 1.00 90.19 76 LEU A N 1
ATOM 599 C CA . LEU A 1 76 ? 2.024 -2.587 -10.876 1.00 90.19 76 LEU A CA 1
ATOM 600 C C . LEU A 1 76 ? 2.141 -2.361 -9.362 1.00 90.19 76 LEU A C 1
ATOM 602 O O . LEU A 1 76 ? 1.131 -2.088 -8.717 1.00 90.19 76 LEU A O 1
ATOM 606 N N . CYS A 1 77 ? 3.359 -2.364 -8.806 1.00 89.69 77 CYS A N 1
ATOM 607 C CA . CYS A 1 77 ? 3.591 -2.052 -7.391 1.00 89.69 77 CYS A CA 1
ATOM 608 C C . CYS A 1 77 ? 3.050 -0.665 -7.010 1.00 89.69 77 CYS A C 1
ATOM 610 O O . CYS A 1 77 ? 2.390 -0.528 -5.981 1.00 89.69 77 CYS A O 1
ATOM 612 N N . HIS A 1 78 ? 3.281 0.353 -7.843 1.00 91.19 78 HIS A N 1
ATOM 613 C CA . HIS A 1 78 ? 2.784 1.710 -7.608 1.00 91.19 78 HIS A CA 1
ATOM 614 C C . HIS A 1 78 ? 1.250 1.751 -7.565 1.00 91.19 78 HIS A C 1
ATOM 616 O O . HIS A 1 78 ? 0.656 2.330 -6.651 1.00 91.19 78 HIS A O 1
ATOM 622 N N . SER A 1 79 ? 0.601 1.123 -8.547 1.00 92.19 79 SER A N 1
ATOM 623 C CA . SER A 1 79 ? -0.862 1.024 -8.626 1.00 92.19 79 SER A CA 1
ATOM 624 C C . SER A 1 79 ? -1.439 0.330 -7.393 1.00 92.19 79 SER A C 1
ATOM 626 O O . SER A 1 79 ? -2.362 0.844 -6.762 1.00 92.19 79 SER A O 1
ATOM 628 N N . LEU A 1 80 ? -0.852 -0.803 -7.010 1.00 93.19 80 LEU A N 1
ATOM 629 C CA . LEU A 1 80 ? -1.273 -1.580 -5.851 1.00 93.19 80 LEU A CA 1
ATOM 630 C C . LEU A 1 80 ? -1.095 -0.803 -4.535 1.00 93.19 80 LEU A C 1
ATOM 632 O O . LEU A 1 80 ? -2.019 -0.776 -3.725 1.00 93.19 80 LEU A O 1
ATOM 636 N N . LEU A 1 81 ? 0.031 -0.102 -4.346 1.00 92.75 81 LEU A N 1
ATOM 637 C CA . LEU A 1 81 ? 0.256 0.759 -3.176 1.00 92.75 81 LEU A CA 1
ATOM 638 C C . LEU A 1 81 ? -0.738 1.912 -3.098 1.00 92.75 81 LEU A C 1
ATOM 640 O O . LEU A 1 81 ? -1.264 2.213 -2.029 1.00 92.75 81 LEU A O 1
ATOM 644 N N . THR A 1 82 ? -1.016 2.543 -4.237 1.00 93.31 82 THR A N 1
ATOM 645 C CA . THR A 1 82 ? -1.995 3.630 -4.313 1.00 93.31 82 THR A CA 1
ATOM 646 C C . THR A 1 82 ? -3.371 3.135 -3.872 1.00 93.31 82 THR A C 1
ATOM 648 O O . THR A 1 82 ? -4.035 3.776 -3.056 1.00 93.31 82 THR A O 1
ATOM 651 N N . LEU A 1 83 ? -3.793 1.967 -4.364 1.00 92.44 83 LEU A N 1
ATOM 652 C CA . LEU A 1 83 ? -5.062 1.354 -3.980 1.00 92.44 83 LEU A CA 1
ATOM 653 C C . LEU A 1 83 ? -5.072 0.936 -2.504 1.00 92.44 83 LEU A C 1
ATOM 655 O O . LEU A 1 83 ? -6.068 1.183 -1.829 1.00 92.44 83 LEU A O 1
ATOM 659 N N . ALA A 1 84 ? -3.979 0.370 -1.984 1.00 92.50 84 ALA A N 1
ATOM 660 C CA . ALA A 1 84 ? -3.849 0.007 -0.572 1.00 92.50 84 ALA A CA 1
ATOM 661 C C . ALA A 1 84 ? -3.991 1.236 0.339 1.00 92.50 84 ALA A 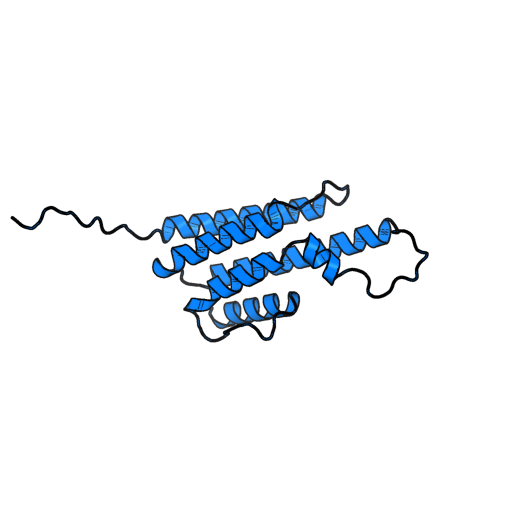C 1
ATOM 663 O O . ALA A 1 84 ? -4.752 1.208 1.307 1.00 92.50 84 ALA A O 1
ATOM 664 N N . GLY A 1 85 ? -3.340 2.347 -0.019 1.00 91.44 85 GLY A N 1
ATOM 665 C CA . GLY A 1 85 ? -3.505 3.625 0.670 1.00 91.44 85 GLY A CA 1
ATOM 666 C C . GLY A 1 85 ? -4.962 4.089 0.676 1.00 91.44 85 GLY A C 1
ATOM 667 O O . GLY A 1 85 ? -5.480 4.464 1.724 1.00 91.44 85 GLY A O 1
ATOM 668 N N . LEU A 1 86 ? -5.662 3.983 -0.460 1.00 89.94 86 LEU A N 1
ATOM 669 C CA . LEU A 1 86 ? -7.091 4.308 -0.536 1.00 89.94 86 LEU A CA 1
ATOM 670 C C . LEU A 1 86 ? -7.961 3.406 0.341 1.00 89.94 86 LEU A C 1
ATOM 672 O O . LEU A 1 86 ? -8.939 3.901 0.900 1.00 89.94 86 LEU A O 1
ATOM 676 N N . VAL A 1 87 ? -7.641 2.113 0.450 1.00 87.69 87 VAL A N 1
ATOM 677 C CA . VAL A 1 87 ? -8.392 1.184 1.305 1.00 87.69 87 VAL A CA 1
ATOM 678 C C . VAL A 1 87 ? -8.322 1.637 2.759 1.00 87.69 87 VAL A C 1
ATOM 680 O O . VAL A 1 87 ? -9.367 1.800 3.387 1.00 87.69 87 VAL A O 1
ATOM 683 N N . VAL A 1 88 ? -7.112 1.915 3.250 1.00 87.38 88 VAL A N 1
ATOM 684 C CA . VAL A 1 88 ? -6.886 2.344 4.636 1.00 87.38 88 VAL A CA 1
ATOM 685 C C . VAL A 1 88 ? -7.478 3.733 4.894 1.00 87.38 88 VAL A C 1
ATOM 687 O O . VAL A 1 88 ? -8.169 3.924 5.886 1.00 87.38 88 VAL A O 1
ATOM 690 N N . SER A 1 89 ? -7.300 4.698 3.984 1.00 86.50 89 SER A N 1
ATOM 691 C CA . SER A 1 89 ? -7.840 6.059 4.158 1.00 86.50 89 SER A CA 1
ATOM 692 C C . SER A 1 89 ? -9.370 6.147 4.102 1.00 86.50 89 SER A C 1
ATOM 694 O O . SER A 1 89 ? -9.937 7.144 4.536 1.00 86.50 89 SER A O 1
ATOM 696 N N . CYS A 1 90 ? -10.050 5.154 3.525 1.00 79.88 90 CYS A N 1
ATOM 697 C CA . CYS A 1 90 ? -11.514 5.113 3.460 1.00 79.88 90 CYS A CA 1
ATOM 698 C C . CYS A 1 90 ? -12.150 4.379 4.651 1.00 79.88 90 CYS A C 1
ATOM 700 O O . CYS A 1 90 ? -13.368 4.178 4.637 1.00 79.88 90 CYS A O 1
ATOM 702 N N . GLN A 1 91 ? -11.350 3.922 5.616 1.00 80.62 91 GLN A N 1
ATOM 703 C CA . GLN A 1 91 ? -11.798 3.154 6.768 1.00 80.62 91 GLN A CA 1
ATOM 704 C C . GLN A 1 91 ? -11.672 3.977 8.048 1.00 80.62 91 GLN A C 1
ATOM 706 O O . GLN A 1 91 ? -10.631 4.575 8.308 1.00 80.62 91 GLN A O 1
ATOM 711 N N . ASP A 1 92 ? -12.726 3.958 8.859 1.00 81.25 92 ASP A N 1
ATOM 712 C CA . ASP A 1 92 ? -12.676 4.474 10.221 1.00 81.25 92 ASP A CA 1
ATOM 713 C C . ASP A 1 92 ? -11.931 3.448 11.085 1.00 81.25 92 ASP A C 1
ATOM 715 O O . ASP A 1 92 ? -12.483 2.411 11.459 1.00 81.25 92 ASP A O 1
ATOM 719 N N . ILE A 1 93 ? -10.639 3.691 11.321 1.00 81.94 93 ILE A N 1
ATOM 720 C CA . ILE A 1 93 ? -9.775 2.778 12.074 1.00 81.94 93 ILE A CA 1
ATOM 721 C C . ILE A 1 93 ? -10.108 2.879 13.560 1.00 81.94 93 ILE A C 1
ATOM 723 O O . ILE A 1 93 ? -9.904 3.909 14.204 1.00 81.94 93 ILE A O 1
ATOM 727 N N . THR A 1 94 ? -10.591 1.777 14.113 1.00 82.50 94 THR A N 1
ATOM 728 C CA . THR A 1 94 ? -10.916 1.637 15.530 1.00 82.50 94 THR A CA 1
ATOM 729 C C . THR A 1 94 ? -9.773 0.952 16.297 1.00 82.50 94 THR A C 1
ATOM 731 O O . THR A 1 94 ? -8.942 0.272 15.688 1.00 82.50 94 THR A O 1
ATOM 734 N N . PRO A 1 95 ? -9.695 1.084 17.637 1.00 81.31 95 PRO A N 1
ATOM 735 C CA . PRO A 1 95 ? -8.620 0.467 18.425 1.00 81.31 95 PRO A CA 1
ATOM 736 C C . PRO A 1 95 ? -8.529 -1.064 18.296 1.00 81.31 95 PRO A C 1
ATOM 738 O O . PRO A 1 95 ? -7.439 -1.623 18.389 1.00 81.31 95 PRO A O 1
ATOM 741 N N . ASP A 1 96 ? -9.640 -1.759 18.027 1.00 82.50 96 ASP A N 1
ATOM 742 C CA . ASP A 1 96 ? -9.659 -3.208 17.761 1.00 82.50 96 ASP A CA 1
ATOM 743 C C . ASP A 1 96 ? -8.957 -3.596 16.449 1.00 82.50 96 ASP A C 1
ATOM 745 O O . ASP A 1 96 ? -8.564 -4.747 16.276 1.00 82.50 96 ASP A O 1
ATOM 749 N N . GLN A 1 97 ? -8.750 -2.637 15.546 1.00 82.62 97 GLN A N 1
ATOM 750 C CA . GLN A 1 97 ? -8.060 -2.827 14.268 1.00 82.62 97 GLN A CA 1
ATOM 751 C C . GLN A 1 97 ? -6.585 -2.415 14.323 1.00 82.62 97 GLN A C 1
ATOM 753 O O . GLN A 1 97 ? -5.868 -2.556 13.331 1.00 82.62 97 GLN A O 1
ATOM 758 N N . TRP A 1 98 ? -6.102 -1.948 15.478 1.00 85.94 98 TRP A N 1
ATOM 759 C CA . TRP A 1 98 ? -4.724 -1.491 15.651 1.00 85.94 98 TRP A CA 1
ATOM 760 C C . TRP A 1 98 ? -3.697 -2.562 15.252 1.00 85.94 98 TRP A C 1
ATOM 762 O O . TRP A 1 98 ? -2.767 -2.276 14.500 1.00 85.94 98 TRP A O 1
ATOM 772 N N . GLY A 1 99 ? -3.913 -3.819 15.660 1.00 87.88 99 GLY A N 1
ATOM 773 C CA . GLY A 1 99 ? -3.039 -4.941 15.290 1.00 87.88 99 GLY A CA 1
ATOM 774 C C . GLY A 1 99 ? -2.998 -5.221 13.781 1.00 87.88 99 GLY A C 1
ATOM 775 O O . GLY A 1 99 ? -1.946 -5.559 13.242 1.00 87.88 99 GLY A O 1
ATOM 776 N N . GLU A 1 100 ? -4.108 -5.008 13.071 1.00 89.56 100 GLU A N 1
ATOM 777 C CA . GLU A 1 100 ? -4.156 -5.164 11.612 1.00 89.56 100 GLU A CA 1
ATOM 778 C C . GLU A 1 100 ? -3.356 -4.062 10.909 1.00 89.56 100 GLU A C 1
ATOM 780 O O . GLU A 1 100 ? -2.619 -4.335 9.963 1.00 89.56 100 GLU A O 1
ATOM 785 N N . VAL A 1 101 ? -3.421 -2.820 11.401 1.00 89.19 101 VAL A N 1
ATOM 786 C CA . VAL A 1 101 ? -2.610 -1.716 10.861 1.00 89.19 101 VAL A CA 1
ATOM 787 C C . VAL A 1 101 ? -1.115 -1.955 11.104 1.00 89.19 101 VAL A C 1
ATOM 789 O O . VAL A 1 101 ? -0.299 -1.693 10.219 1.00 89.19 101 VAL A O 1
ATOM 792 N N . GLN A 1 102 ? -0.731 -2.532 12.248 1.00 90.12 102 GLN A N 1
ATOM 793 C CA . GLN A 1 102 ? 0.661 -2.937 12.479 1.00 90.12 102 GLN A CA 1
ATOM 794 C C . GLN A 1 102 ? 1.119 -3.996 11.478 1.00 90.12 102 GLN A C 1
ATOM 796 O O . GLN A 1 102 ? 2.226 -3.914 10.936 1.00 90.12 102 GLN A O 1
ATOM 801 N N . LEU A 1 103 ? 0.263 -4.983 11.215 1.00 91.44 103 LEU A N 1
ATOM 802 C CA . LEU A 1 103 ? 0.549 -6.031 10.251 1.00 91.44 103 LEU A CA 1
ATOM 803 C C . LEU A 1 103 ? 0.694 -5.455 8.833 1.00 91.44 103 LEU A C 1
ATOM 805 O O . LEU A 1 103 ? 1.620 -5.839 8.120 1.00 91.44 103 LEU A O 1
ATOM 809 N N . LEU A 1 104 ? -0.149 -4.492 8.448 1.00 92.25 104 LEU A N 1
ATOM 810 C CA . LEU A 1 104 ? -0.022 -3.767 7.179 1.00 92.25 104 LEU A CA 1
ATOM 811 C C . LEU A 1 104 ? 1.340 -3.074 7.049 1.00 92.25 104 LEU A C 1
ATOM 813 O O . LEU A 1 104 ? 2.010 -3.241 6.028 1.00 92.25 104 LEU A O 1
ATOM 817 N N . CYS A 1 105 ? 1.784 -2.358 8.087 1.00 90.69 105 CYS A N 1
ATOM 818 C CA . CYS A 1 105 ? 3.109 -1.733 8.123 1.00 90.69 105 CYS A CA 1
ATOM 819 C C . CYS A 1 105 ? 4.237 -2.759 7.930 1.00 90.69 105 CYS A C 1
ATOM 821 O O . CYS A 1 105 ? 5.144 -2.535 7.127 1.00 90.69 105 CYS A O 1
ATOM 823 N N . MET A 1 106 ? 4.162 -3.900 8.622 1.00 90.50 106 MET A N 1
ATOM 824 C CA . MET A 1 106 ? 5.152 -4.974 8.505 1.00 90.50 106 MET A CA 1
ATOM 825 C C . MET A 1 106 ? 5.182 -5.583 7.094 1.00 90.50 106 MET A C 1
ATOM 827 O O . MET A 1 106 ? 6.258 -5.815 6.539 1.00 90.50 106 MET A O 1
ATOM 831 N N . GLN A 1 107 ? 4.014 -5.845 6.497 1.00 91.31 107 GLN A N 1
ATOM 832 C CA . GLN A 1 107 ? 3.931 -6.414 5.148 1.00 91.31 107 GLN A CA 1
ATOM 833 C C . GLN A 1 107 ? 4.423 -5.438 4.083 1.00 91.31 107 GLN A C 1
ATOM 835 O O . GLN A 1 107 ? 5.091 -5.855 3.137 1.00 91.31 107 GLN A O 1
ATOM 840 N N . LEU A 1 108 ? 4.134 -4.145 4.234 1.00 89.62 108 LEU A N 1
ATOM 841 C CA . LEU A 1 108 ? 4.634 -3.105 3.340 1.00 89.62 108 LEU A CA 1
ATOM 842 C C . LEU A 1 108 ? 6.167 -3.070 3.324 1.00 89.62 108 LEU A C 1
ATOM 844 O O . LEU A 1 108 ? 6.773 -3.129 2.252 1.00 89.62 108 LEU A O 1
ATOM 848 N N . ASP A 1 109 ? 6.787 -3.052 4.503 1.00 86.75 109 ASP A N 1
ATOM 849 C CA . ASP A 1 109 ? 8.245 -3.027 4.612 1.00 86.75 109 ASP A CA 1
ATOM 850 C C . ASP A 1 109 ? 8.878 -4.293 4.014 1.00 86.75 109 ASP A C 1
ATOM 852 O O . ASP A 1 109 ? 9.776 -4.238 3.169 1.00 86.75 109 ASP A O 1
ATOM 856 N N . ARG A 1 110 ? 8.318 -5.461 4.346 1.00 85.38 110 ARG A N 1
ATOM 857 C CA . ARG A 1 110 ? 8.797 -6.743 3.824 1.00 85.38 110 ARG A CA 1
ATOM 858 C C . ARG A 1 110 ? 8.640 -6.865 2.309 1.00 85.38 110 ARG A C 1
ATOM 860 O O . ARG A 1 110 ? 9.492 -7.479 1.669 1.00 85.38 110 ARG A O 1
ATOM 867 N N . SER A 1 111 ? 7.555 -6.346 1.738 1.00 82.25 111 SER A N 1
ATOM 868 C CA . SER A 1 111 ? 7.224 -6.551 0.324 1.00 82.25 111 SER A CA 1
ATOM 869 C C . SER A 1 111 ? 7.995 -5.630 -0.617 1.00 82.25 111 SER A C 1
ATOM 871 O O . SER A 1 111 ? 8.368 -6.078 -1.701 1.00 82.25 111 SER A O 1
ATOM 873 N N . ILE A 1 112 ? 8.270 -4.384 -0.214 1.00 76.56 112 ILE A N 1
ATOM 874 C CA . ILE A 1 112 ? 8.843 -3.364 -1.109 1.00 76.56 112 ILE A CA 1
ATOM 875 C C . ILE A 1 112 ? 10.223 -2.879 -0.658 1.00 76.56 112 ILE A C 1
ATOM 877 O O . ILE A 1 112 ? 11.109 -2.740 -1.505 1.00 76.56 112 ILE A O 1
ATOM 881 N N . SER A 1 113 ? 10.457 -2.671 0.641 1.00 65.75 113 SER A N 1
ATOM 882 C CA . SER A 1 113 ? 11.721 -2.092 1.124 1.00 65.75 113 SER A CA 1
ATOM 883 C C . SER A 1 113 ? 12.919 -3.037 0.963 1.00 65.75 113 SER A C 1
ATOM 885 O O . SER A 1 113 ? 14.046 -2.578 0.786 1.00 65.75 113 SER A O 1
ATOM 887 N N . THR A 1 114 ? 12.700 -4.357 0.977 1.00 57.84 114 THR A N 1
ATOM 888 C CA . THR A 1 114 ? 13.784 -5.356 1.075 1.00 57.84 114 THR A CA 1
ATOM 889 C C . THR A 1 114 ? 14.374 -5.838 -0.261 1.00 57.84 114 THR A C 1
ATOM 891 O O . THR A 1 114 ? 15.403 -6.513 -0.255 1.00 57.84 114 THR A O 1
ATOM 894 N N . HIS A 1 115 ? 13.780 -5.511 -1.418 1.00 58.72 115 HIS A N 1
ATOM 895 C CA . HIS A 1 115 ? 14.092 -6.218 -2.678 1.00 58.72 115 HIS A CA 1
ATOM 896 C C . HIS A 1 115 ? 14.335 -5.351 -3.922 1.00 58.72 115 HIS A C 1
ATOM 898 O O . HIS A 1 115 ? 14.154 -5.814 -5.048 1.00 58.72 115 HIS A O 1
ATOM 904 N N . ILE A 1 116 ? 14.809 -4.117 -3.765 1.00 56.56 116 ILE A N 1
ATOM 905 C CA . ILE A 1 116 ? 15.060 -3.243 -4.918 1.00 56.56 116 ILE A CA 1
ATOM 906 C C . ILE A 1 116 ? 16.553 -3.227 -5.262 1.00 56.56 116 ILE A C 1
ATOM 908 O O . ILE A 1 116 ? 17.361 -2.652 -4.536 1.00 56.56 116 ILE A O 1
ATOM 912 N N . ARG A 1 117 ? 16.902 -3.854 -6.394 1.00 54.47 117 ARG A N 1
ATOM 913 C CA . ARG A 1 117 ? 18.249 -3.848 -6.987 1.00 54.47 117 ARG A CA 1
ATOM 914 C C . ARG A 1 117 ? 18.600 -2.433 -7.461 1.00 54.47 117 ARG A C 1
ATOM 916 O O . ARG A 1 117 ? 17.795 -1.800 -8.140 1.00 54.47 117 ARG A O 1
ATOM 923 N N . GLU A 1 118 ? 19.799 -1.952 -7.151 1.00 52.72 118 GLU A N 1
ATOM 924 C CA . GLU A 1 118 ? 20.325 -0.714 -7.736 1.00 52.72 118 GLU A CA 1
ATOM 925 C C . GLU A 1 118 ? 20.576 -0.939 -9.241 1.00 52.72 118 GLU A C 1
ATOM 927 O O . GLU A 1 118 ? 21.318 -1.838 -9.637 1.00 52.72 118 GLU A O 1
ATOM 932 N N . SER A 1 119 ? 19.889 -0.178 -10.095 1.00 53.69 119 SER A N 1
ATOM 933 C CA . SER A 1 119 ? 19.939 -0.260 -11.565 1.00 53.69 119 SER A CA 1
ATOM 934 C C . SER A 1 119 ? 19.833 1.160 -12.144 1.00 53.69 119 SER A C 1
ATOM 936 O O . SER A 1 119 ? 19.246 2.009 -11.487 1.00 53.69 119 SER A O 1
ATOM 938 N N . PRO A 1 120 ? 20.314 1.468 -13.364 1.00 50.19 120 PRO A N 1
ATOM 939 C CA . PRO A 1 120 ? 20.078 2.760 -14.036 1.00 50.19 120 PRO A CA 1
ATOM 940 C C . PRO A 1 120 ? 18.590 3.127 -14.200 1.00 50.19 120 PRO A C 1
ATOM 942 O O . PRO A 1 120 ? 18.235 4.287 -14.377 1.00 50.19 120 PRO A O 1
ATOM 945 N N . GLN A 1 121 ? 17.707 2.136 -14.081 1.00 57.47 121 GLN A N 1
ATOM 946 C CA . GLN A 1 121 ? 16.259 2.281 -13.908 1.00 57.47 121 GLN A CA 1
ATOM 947 C C . GLN A 1 121 ? 15.838 2.745 -12.497 1.00 57.47 121 GLN A C 1
ATOM 949 O O . GLN A 1 121 ? 14.657 2.738 -12.159 1.00 57.47 121 GLN A O 1
ATOM 954 N N . ALA A 1 122 ? 16.788 3.149 -11.652 1.00 64.00 122 ALA A N 1
ATOM 955 C CA . ALA A 1 122 ? 16.578 3.502 -10.253 1.00 64.00 122 ALA A CA 1
ATOM 956 C C . ALA A 1 122 ? 15.549 4.610 -10.065 1.00 64.00 122 ALA A C 1
ATOM 958 O O . ALA A 1 122 ? 14.894 4.616 -9.039 1.00 64.00 122 ALA A O 1
ATOM 959 N N . MET A 1 123 ? 15.356 5.515 -11.030 1.00 72.88 123 MET A N 1
ATOM 960 C CA . MET A 1 123 ? 14.447 6.646 -10.839 1.00 72.88 123 MET A CA 1
ATOM 961 C C . MET A 1 123 ? 13.004 6.205 -10.546 1.00 72.88 123 MET A C 1
ATOM 963 O O . MET A 1 123 ? 12.388 6.724 -9.616 1.00 72.88 123 MET A O 1
ATOM 967 N N . HIS A 1 124 ? 12.472 5.214 -11.273 1.00 76.94 124 HIS A N 1
ATOM 968 C CA . HIS A 1 124 ? 11.122 4.705 -10.993 1.00 76.94 124 HIS A CA 1
ATOM 969 C C . HIS A 1 124 ? 11.065 3.928 -9.679 1.00 76.94 124 HIS A C 1
ATOM 971 O O . HIS A 1 124 ? 10.100 4.038 -8.927 1.00 76.94 124 HIS A O 1
ATOM 977 N N . TRP A 1 125 ? 12.132 3.199 -9.361 1.00 80.31 125 TRP A N 1
ATOM 978 C CA . TRP A 1 125 ? 12.251 2.469 -8.107 1.00 80.31 125 TRP A CA 1
ATOM 979 C C . TRP A 1 125 ? 12.371 3.399 -6.897 1.00 80.31 125 TRP A C 1
ATOM 981 O O . TRP A 1 125 ? 11.832 3.084 -5.841 1.00 80.31 125 TRP A O 1
ATOM 991 N N . THR A 1 126 ? 13.030 4.548 -7.043 1.00 83.12 126 THR A N 1
ATOM 992 C CA . THR A 1 126 ? 13.109 5.598 -6.024 1.00 83.12 126 THR A CA 1
ATOM 993 C C . THR A 1 126 ? 11.730 6.188 -5.781 1.00 83.12 126 THR A C 1
ATOM 995 O O . THR A 1 126 ? 11.286 6.198 -4.642 1.00 83.12 126 THR A O 1
ATOM 998 N N . ALA A 1 127 ? 10.991 6.550 -6.835 1.00 85.25 127 ALA A N 1
ATOM 999 C CA . ALA A 1 127 ? 9.619 7.034 -6.679 1.00 85.25 127 ALA A CA 1
ATOM 1000 C C . ALA A 1 127 ? 8.709 6.001 -5.984 1.00 85.25 127 ALA A C 1
ATOM 1002 O O . ALA A 1 127 ? 7.886 6.359 -5.142 1.00 85.25 127 ALA A O 1
ATOM 1003 N N . LEU A 1 128 ? 8.879 4.708 -6.291 1.00 86.31 128 LEU A N 1
ATOM 1004 C CA . LEU A 1 128 ? 8.154 3.636 -5.608 1.00 86.31 128 LEU A CA 1
ATOM 1005 C C . LEU A 1 128 ? 8.537 3.529 -4.123 1.00 86.31 128 LEU A C 1
ATOM 1007 O O . LEU A 1 128 ? 7.652 3.375 -3.282 1.00 86.31 128 LEU A O 1
ATOM 1011 N N . LYS A 1 129 ? 9.831 3.630 -3.793 1.00 86.75 129 LYS A N 1
ATOM 1012 C CA . LYS A 1 129 ? 10.319 3.660 -2.404 1.00 86.75 129 LYS A CA 1
ATOM 1013 C C . LYS A 1 129 ? 9.766 4.859 -1.646 1.00 86.75 129 LYS A C 1
ATOM 1015 O O . LYS A 1 129 ? 9.285 4.688 -0.532 1.00 86.75 129 LYS A O 1
ATOM 1020 N N . ASP A 1 130 ? 9.776 6.036 -2.258 1.00 89.06 130 ASP A N 1
ATOM 1021 C CA . ASP A 1 130 ? 9.253 7.258 -1.651 1.00 89.06 130 ASP A CA 1
ATOM 1022 C C . ASP A 1 130 ? 7.752 7.133 -1.385 1.00 89.06 130 ASP A C 1
ATOM 1024 O O . ASP A 1 130 ? 7.272 7.528 -0.321 1.00 89.06 130 ASP A O 1
ATOM 1028 N N . LEU A 1 131 ? 6.997 6.545 -2.319 1.00 90.44 131 LEU A N 1
ATOM 1029 C CA . LEU A 1 131 ? 5.576 6.264 -2.121 1.00 90.44 131 LEU A CA 1
ATOM 1030 C C . LEU A 1 131 ? 5.352 5.252 -0.988 1.00 90.44 131 LEU A C 1
ATOM 1032 O O . LEU A 1 131 ? 4.457 5.448 -0.161 1.00 90.44 131 LEU A O 1
ATOM 1036 N N . ALA A 1 132 ? 6.154 4.186 -0.928 1.00 90.31 132 ALA A N 1
ATOM 1037 C CA . ALA A 1 132 ? 6.085 3.196 0.144 1.00 90.31 132 ALA A CA 1
ATOM 1038 C C . ALA A 1 132 ? 6.398 3.831 1.508 1.00 90.31 132 ALA A C 1
ATOM 1040 O O . ALA A 1 132 ? 5.632 3.647 2.449 1.00 90.31 132 ALA A O 1
ATOM 1041 N N . ALA A 1 133 ? 7.443 4.656 1.597 1.00 89.69 133 ALA A N 1
ATOM 1042 C CA . ALA A 1 133 ? 7.808 5.382 2.811 1.00 89.69 133 ALA A CA 1
ATOM 1043 C C . ALA A 1 133 ? 6.691 6.337 3.262 1.00 89.69 133 ALA A C 1
ATOM 1045 O O . ALA A 1 133 ? 6.298 6.325 4.425 1.00 89.69 133 ALA A O 1
ATOM 1046 N N . GLN A 1 134 ? 6.109 7.111 2.342 1.00 91.69 134 GLN A N 1
ATOM 1047 C CA . GLN A 1 134 ? 4.974 7.991 2.651 1.00 91.69 134 GLN A CA 1
ATOM 1048 C C . GLN A 1 134 ? 3.731 7.220 3.108 1.00 91.69 134 GLN A C 1
ATOM 1050 O O . GLN A 1 134 ? 2.976 7.704 3.952 1.00 91.69 134 GLN A O 1
ATOM 1055 N N . THR A 1 135 ? 3.490 6.044 2.528 1.00 91.88 135 THR A N 1
ATOM 1056 C CA . THR A 1 135 ? 2.376 5.170 2.917 1.00 91.88 135 THR A CA 1
ATOM 1057 C C . THR A 1 135 ? 2.612 4.604 4.314 1.00 91.88 135 THR A C 1
ATOM 1059 O O . THR A 1 135 ? 1.720 4.660 5.155 1.00 91.88 135 THR A O 1
ATOM 1062 N N . TYR A 1 136 ? 3.836 4.150 4.588 1.00 90.50 136 TYR A N 1
ATOM 1063 C CA . TYR A 1 136 ? 4.252 3.669 5.899 1.00 90.50 136 TYR A CA 1
ATOM 1064 C C . TYR A 1 136 ? 4.094 4.747 6.974 1.00 90.50 136 TYR A C 1
ATOM 1066 O O . TYR A 1 136 ? 3.471 4.485 7.997 1.00 90.50 136 TYR A O 1
ATOM 1074 N N . ILE A 1 137 ? 4.588 5.967 6.731 1.00 90.88 137 ILE A N 1
ATOM 1075 C CA . ILE A 1 137 ? 4.465 7.090 7.676 1.00 90.88 137 ILE A CA 1
ATOM 1076 C C . ILE A 1 137 ? 2.993 7.358 7.998 1.00 90.88 137 ILE A C 1
ATOM 1078 O O . ILE A 1 137 ? 2.629 7.404 9.169 1.00 90.88 137 ILE A O 1
ATOM 1082 N N . ARG A 1 138 ? 2.126 7.434 6.980 1.00 91.88 138 ARG A N 1
ATOM 1083 C CA . ARG A 1 138 ? 0.683 7.635 7.189 1.00 91.88 138 ARG A CA 1
ATOM 1084 C C . ARG A 1 138 ? 0.046 6.531 8.030 1.00 91.88 138 ARG A C 1
ATOM 1086 O O . ARG A 1 138 ? -0.810 6.805 8.864 1.00 91.88 138 ARG A O 1
ATOM 1093 N N . TRP A 1 139 ? 0.435 5.276 7.827 1.00 92.31 139 TRP A N 1
ATOM 1094 C CA . TRP A 1 139 ? -0.090 4.170 8.631 1.00 92.31 139 TRP A CA 1
ATOM 1095 C C . TRP A 1 139 ? 0.474 4.159 10.056 1.00 92.31 139 TRP A C 1
ATOM 1097 O O . TRP A 1 139 ? -0.256 3.841 10.991 1.00 92.31 139 TRP A O 1
ATOM 1107 N N . GLN A 1 140 ? 1.728 4.571 10.252 1.00 90.25 140 GLN A N 1
ATOM 1108 C CA . GLN A 1 140 ? 2.301 4.780 11.586 1.00 90.25 140 GLN A CA 1
ATOM 1109 C C . GLN A 1 140 ? 1.590 5.904 12.344 1.00 90.25 140 GLN A C 1
ATOM 1111 O O . GLN A 1 140 ? 1.294 5.750 13.526 1.00 90.25 140 GLN A O 1
ATOM 1116 N N . GLU A 1 141 ? 1.245 7.003 11.672 1.00 90.19 141 GLU A N 1
ATOM 1117 C CA . GLU A 1 141 ? 0.427 8.061 12.268 1.00 90.19 141 GLU A CA 1
ATOM 1118 C C . GLU A 1 141 ? -0.918 7.496 12.745 1.00 90.19 141 GLU A C 1
ATOM 1120 O O . GLU A 1 141 ? -1.302 7.735 13.888 1.00 90.19 141 GLU A O 1
ATOM 1125 N N . LEU A 1 142 ? -1.598 6.674 11.937 1.00 87.88 142 LEU A N 1
ATOM 1126 C CA . LEU A 1 142 ? -2.842 6.011 12.353 1.00 87.88 142 LEU A CA 1
ATOM 1127 C C . LEU A 1 142 ? -2.652 5.124 13.594 1.00 87.88 142 LEU A C 1
ATOM 1129 O O . LEU A 1 142 ? -3.504 5.133 14.479 1.00 87.88 142 LEU A O 1
ATOM 1133 N N . LEU A 1 143 ? -1.531 4.406 13.706 1.00 87.25 143 LEU A N 1
ATOM 1134 C CA . LEU A 1 143 ? -1.231 3.591 14.890 1.00 87.25 143 LEU A CA 1
ATOM 1135 C C . LEU A 1 143 ? -1.101 4.418 16.168 1.00 87.25 143 LEU A C 1
ATOM 1137 O O . LEU A 1 143 ? -1.529 3.955 17.224 1.00 87.25 143 LEU A O 1
ATOM 1141 N N . VAL A 1 144 ? -0.526 5.618 16.084 1.00 85.75 144 VAL A N 1
ATOM 1142 C CA . VAL A 1 144 ? -0.406 6.526 17.234 1.00 85.75 144 VAL A CA 1
ATOM 1143 C C . VAL A 1 144 ? -1.779 7.057 17.648 1.00 85.75 144 VAL A C 1
ATOM 1145 O O . VAL A 1 144 ? -2.089 7.103 18.836 1.00 85.75 144 VAL A O 1
ATOM 1148 N N . HIS A 1 145 ? -2.630 7.412 16.683 1.00 82.25 145 HIS A N 1
ATOM 1149 C CA . HIS A 1 145 ? -3.963 7.961 16.962 1.00 82.25 145 HIS A CA 1
ATOM 1150 C C . HIS A 1 145 ? -4.949 6.907 17.480 1.00 82.25 145 HIS A C 1
ATOM 1152 O O . HIS A 1 145 ? -5.791 7.211 18.323 1.00 82.25 145 HIS A O 1
ATOM 1158 N N . CYS A 1 146 ? -4.843 5.672 16.991 1.00 78.94 146 CYS A N 1
ATOM 1159 C CA . CYS A 1 146 ? -5.733 4.568 17.349 1.00 78.94 146 CYS A CA 1
ATOM 1160 C C . CYS A 1 146 ? -5.120 3.643 18.408 1.00 78.94 146 CYS A C 1
ATOM 1162 O O . CYS A 1 146 ? -5.594 2.516 18.572 1.00 78.94 146 CYS A O 1
ATOM 1164 N N . GLN A 1 147 ? -4.058 4.079 19.097 1.00 78.69 147 GLN A N 1
ATOM 1165 C CA . GLN A 1 147 ? -3.407 3.277 20.124 1.00 78.69 147 GLN A CA 1
ATOM 1166 C C . GLN A 1 147 ? -4.436 2.922 21.209 1.00 78.69 147 GLN A C 1
ATOM 1168 O O . GLN A 1 147 ? -5.029 3.829 21.802 1.00 78.69 147 GLN A O 1
ATOM 1173 N N . PRO A 1 148 ? -4.672 1.626 21.487 1.00 75.31 148 PRO A N 1
ATOM 1174 C CA . PRO A 1 148 ? -5.572 1.244 22.558 1.00 75.31 148 PRO A CA 1
ATOM 1175 C C . PRO A 1 148 ? -5.022 1.818 23.861 1.00 75.31 148 PRO A C 1
ATOM 1177 O O . PRO A 1 148 ? -3.887 1.532 24.246 1.00 75.31 148 PRO A O 1
ATOM 1180 N N . GLN A 1 149 ? -5.819 2.657 24.527 1.00 68.00 149 GLN A N 1
ATOM 1181 C CA . GLN A 1 149 ? -5.528 3.060 25.895 1.00 68.00 149 GLN A CA 1
ATOM 1182 C C . GLN A 1 149 ? -5.507 1.772 26.707 1.00 68.00 149 GLN A C 1
ATOM 1184 O O . GLN A 1 149 ? -6.541 1.127 26.881 1.00 68.00 149 GLN A O 1
ATOM 1189 N N . THR A 1 150 ? -4.322 1.351 27.141 1.00 58.56 150 THR A N 1
ATOM 1190 C CA . THR A 1 150 ? -4.185 0.295 28.131 1.00 58.56 150 THR A CA 1
ATOM 1191 C C . THR A 1 150 ? -5.016 0.739 29.324 1.00 58.56 150 THR A C 1
ATOM 1193 O O . THR A 1 150 ? -4.625 1.657 30.043 1.00 58.56 150 THR A O 1
ATOM 1196 N N . GLN A 1 151 ? -6.189 0.128 29.516 1.00 50.97 151 GLN A N 1
ATOM 1197 C CA . GLN A 1 151 ? -6.839 0.144 30.816 1.00 50.97 151 GLN A CA 1
ATOM 1198 C C . GLN A 1 151 ? -5.826 -0.502 31.751 1.00 50.97 151 GLN A C 1
ATOM 1200 O O . GLN A 1 151 ? -5.653 -1.720 31.763 1.00 50.97 151 GLN A O 1
ATOM 1205 N N . TYR A 1 152 ? -5.063 0.341 32.442 1.00 50.44 152 TYR A N 1
ATOM 1206 C CA . TYR A 1 152 ? -4.279 -0.063 33.586 1.00 50.44 152 TYR A CA 1
ATOM 1207 C C . TYR A 1 152 ? -5.290 -0.651 34.560 1.00 50.44 152 TYR A C 1
ATOM 1209 O O . TYR A 1 152 ? -6.028 0.073 35.220 1.00 50.44 152 TYR A O 1
ATOM 1217 N N . PHE A 1 153 ? -5.369 -1.976 34.588 1.00 49.94 153 PHE A N 1
ATOM 1218 C CA . PHE A 1 153 ? -5.988 -2.687 35.686 1.00 49.94 153 PHE A CA 1
ATOM 1219 C C . PHE A 1 153 ? -5.123 -2.346 36.899 1.00 49.94 153 PHE A C 1
ATOM 1221 O O . PHE A 1 153 ? -4.016 -2.864 37.033 1.00 49.94 153 PHE A O 1
ATOM 1228 N N . SER A 1 154 ? -5.547 -1.378 37.708 1.00 50.44 154 SER A N 1
ATOM 1229 C CA . SER A 1 154 ? -4.936 -1.089 39.001 1.00 50.44 154 SER A CA 1
ATOM 1230 C C . SER A 1 154 ? -5.216 -2.288 39.913 1.00 50.44 154 SER A C 1
ATOM 1232 O O . SER A 1 154 ? -6.375 -2.499 40.260 1.00 50.44 154 SER A O 1
ATOM 1234 N N . PRO A 1 155 ? -4.212 -3.093 40.317 1.00 51.28 155 PRO A N 1
ATOM 1235 C CA . PRO A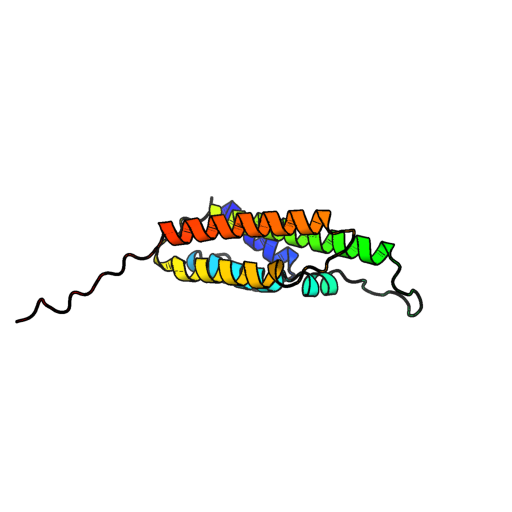 1 155 ? -4.438 -4.300 41.120 1.00 51.28 155 PRO A CA 1
ATOM 1236 C C . PRO A 1 155 ? -4.750 -4.022 42.602 1.00 51.28 155 PRO A C 1
ATOM 1238 O O . PRO A 1 155 ? -4.559 -4.900 43.434 1.00 51.28 155 PRO A O 1
ATOM 1241 N N . TRP A 1 156 ? -5.179 -2.809 42.955 1.00 55.75 156 TRP A N 1
ATOM 1242 C CA . TRP A 1 156 ? -5.269 -2.345 44.343 1.00 55.75 156 TRP A CA 1
ATOM 1243 C C . TRP A 1 156 ? -6.620 -1.679 44.629 1.00 55.75 156 TRP A C 1
ATOM 1245 O O . TRP A 1 156 ? -6.662 -0.527 45.046 1.00 55.75 156 TRP A O 1
ATOM 1255 N N . GLU A 1 157 ? -7.729 -2.371 44.370 1.00 51.78 157 GLU A N 1
ATOM 1256 C CA . GLU A 1 157 ? -9.047 -1.943 44.873 1.00 51.78 157 GLU A CA 1
ATOM 1257 C C . GLU A 1 157 ? -9.809 -3.025 45.645 1.00 51.78 157 GLU A C 1
ATOM 1259 O O . GLU A 1 157 ? -10.977 -2.834 45.951 1.00 51.78 157 GLU A O 1
ATOM 1264 N N . ASP A 1 158 ? -9.144 -4.095 46.085 1.00 55.44 158 ASP A N 1
ATOM 1265 C CA . ASP A 1 158 ? -9.727 -4.980 47.093 1.00 55.44 158 ASP A CA 1
ATOM 1266 C C . ASP A 1 158 ? -8.749 -5.231 48.255 1.00 55.44 158 ASP A C 1
ATOM 1268 O O . ASP A 1 158 ? -7.810 -6.019 48.138 1.00 55.44 158 ASP A O 1
ATOM 1272 N N . ILE A 1 159 ? -9.100 -4.578 49.378 1.00 45.62 159 ILE A N 1
ATOM 1273 C CA . ILE A 1 159 ? -8.807 -4.871 50.801 1.00 45.62 159 ILE A CA 1
ATOM 1274 C C . ILE A 1 159 ? -7.530 -4.265 51.400 1.00 45.62 159 ILE A C 1
ATOM 1276 O O . ILE A 1 159 ? -6.410 -4.747 51.125 1.00 45.62 159 ILE A O 1
#